Protein AF-A0AAV2NVH4-F1 (afdb_monomer_lite)

Radius of gyration: 25.54 Å; chains: 1; bounding box: 46×57×63 Å

Structure (mmCIF, N/CA/C/O backbone):
data_AF-A0AAV2NVH4-F1
#
_entry.id   AF-A0AAV2NVH4-F1
#
loop_
_atom_site.group_PDB
_atom_site.id
_atom_site.type_symbol
_atom_site.label_atom_id
_atom_site.label_alt_id
_atom_site.label_comp_id
_atom_site.label_asym_id
_atom_site.label_entity_id
_atom_site.label_seq_id
_atom_site.pdbx_PDB_ins_code
_atom_site.Cartn_x
_atom_site.Cartn_y
_atom_site.Cartn_z
_atom_site.occupancy
_atom_site.B_iso_or_equiv
_atom_site.auth_seq_id
_atom_site.auth_comp_id
_atom_site.auth_asym_id
_atom_site.auth_atom_id
_atom_site.pdbx_PDB_model_num
ATOM 1 N N . MET A 1 1 ? -28.926 -6.431 20.829 1.00 64.75 1 MET A N 1
ATOM 2 C CA . MET A 1 1 ? -27.773 -5.824 21.543 1.00 64.75 1 MET A CA 1
ATOM 3 C C . MET A 1 1 ? -27.693 -6.254 23.000 1.00 64.75 1 MET A C 1
ATOM 5 O O . MET A 1 1 ? -26.614 -6.650 23.414 1.00 64.75 1 MET A O 1
ATOM 9 N N . ARG A 1 2 ? -28.792 -6.222 23.772 1.00 64.75 2 ARG A N 1
ATOM 10 C CA . ARG A 1 2 ? -28.794 -6.720 25.160 1.00 64.75 2 ARG A CA 1
ATOM 11 C C . ARG A 1 2 ? -28.580 -8.238 25.244 1.00 64.75 2 ARG A C 1
ATOM 13 O O . ARG A 1 2 ? -27.694 -8.640 25.983 1.00 64.75 2 ARG A O 1
ATOM 20 N N . GLU A 1 3 ? -29.244 -9.039 24.401 1.00 72.12 3 GLU A N 1
ATOM 21 C CA . GLU A 1 3 ? -28.982 -10.491 24.311 1.00 72.12 3 GLU A CA 1
ATOM 22 C C . GLU A 1 3 ? -27.533 -10.820 23.924 1.00 72.12 3 GLU A C 1
ATOM 24 O O . GLU A 1 3 ? -26.913 -11.710 24.505 1.00 72.12 3 GLU A O 1
ATOM 29 N N . PHE A 1 4 ? -26.976 -10.084 22.955 1.00 73.25 4 PHE A N 1
ATOM 30 C CA . PHE A 1 4 ? -25.583 -10.251 22.533 1.00 73.25 4 PHE A CA 1
ATOM 31 C C . PHE A 1 4 ? -24.624 -9.975 23.694 1.00 73.25 4 PHE A C 1
ATOM 33 O O . PHE A 1 4 ? -23.696 -10.748 23.922 1.00 73.25 4 PHE A O 1
ATOM 40 N N . ALA A 1 5 ? -24.890 -8.916 24.468 1.00 69.19 5 ALA A N 1
ATOM 41 C CA . ALA A 1 5 ? -24.084 -8.593 25.629 1.00 69.19 5 ALA A CA 1
ATOM 42 C C . ALA A 1 5 ? -24.082 -9.748 26.634 1.00 69.19 5 ALA A C 1
ATOM 44 O O . ALA A 1 5 ? -23.008 -10.236 26.959 1.00 69.19 5 ALA A O 1
ATOM 45 N N . THR A 1 6 ? -25.249 -10.262 27.029 1.00 72.38 6 THR A N 1
ATOM 46 C CA . THR A 1 6 ? -25.366 -11.372 27.991 1.00 72.38 6 THR A CA 1
ATOM 47 C C . THR A 1 6 ? -24.693 -12.664 27.530 1.00 72.38 6 THR A C 1
ATOM 49 O O . THR A 1 6 ? -23.972 -13.272 28.320 1.00 72.38 6 THR A O 1
ATOM 52 N N . HIS A 1 7 ? -24.859 -13.065 26.266 1.00 76.62 7 HIS A N 1
ATOM 53 C CA . HIS A 1 7 ? -24.216 -14.281 25.751 1.00 76.62 7 HIS A CA 1
ATOM 54 C C . HIS A 1 7 ? -22.701 -14.121 25.594 1.00 76.62 7 HIS A C 1
ATOM 56 O O . HIS A 1 7 ? -21.949 -15.047 25.888 1.00 76.62 7 HIS A O 1
ATOM 62 N N . SER A 1 8 ? -22.222 -12.940 25.196 1.00 73.81 8 SER A N 1
ATOM 63 C CA . SER A 1 8 ? -20.781 -12.702 25.059 1.00 73.81 8 SER A CA 1
ATOM 64 C C . SER A 1 8 ? -20.032 -12.749 26.400 1.00 73.81 8 SER A C 1
ATOM 66 O O . SER A 1 8 ? -18.905 -13.232 26.428 1.00 73.81 8 SER A O 1
ATOM 68 N N . ILE A 1 9 ? -20.666 -12.364 27.521 1.00 76.31 9 ILE A N 1
ATOM 69 C CA . ILE A 1 9 ? -20.086 -12.516 28.875 1.00 76.31 9 ILE A CA 1
ATOM 70 C C . ILE A 1 9 ? -19.838 -13.992 29.203 1.00 76.31 9 ILE A C 1
ATOM 72 O O . ILE A 1 9 ? -18.817 -14.331 29.799 1.00 76.31 9 ILE A O 1
ATOM 76 N N . GLN A 1 10 ? -20.787 -14.860 28.836 1.00 78.19 10 GLN A N 1
ATOM 77 C CA . GLN A 1 10 ? -20.728 -16.289 29.145 1.00 78.19 10 GLN A CA 1
ATOM 78 C C . GLN A 1 10 ? -19.624 -17.006 28.363 1.00 78.19 10 GLN A C 1
ATOM 80 O O . GLN A 1 10 ? -19.030 -17.941 28.887 1.00 78.19 10 GLN A O 1
ATOM 85 N N . ILE A 1 11 ? -19.341 -16.563 27.135 1.00 79.75 11 ILE A N 1
ATOM 86 C CA . ILE A 1 11 ? -18.392 -17.231 26.233 1.00 79.75 11 ILE A CA 1
ATOM 87 C C . ILE A 1 11 ? -16.984 -16.621 26.327 1.00 79.75 11 ILE A C 1
ATOM 89 O O . ILE A 1 11 ? -16.000 -17.350 26.269 1.00 79.75 11 ILE A O 1
ATOM 93 N N . LEU A 1 12 ? -16.870 -15.295 26.469 1.00 78.31 12 LEU A N 1
ATOM 94 C CA . LEU A 1 12 ? -15.602 -14.553 26.350 1.00 78.31 12 LEU A CA 1
ATOM 95 C C . LEU A 1 12 ? -15.085 -13.998 27.689 1.00 78.31 12 LEU A C 1
ATOM 97 O O . LEU A 1 12 ? -14.022 -13.382 27.736 1.00 78.31 12 LEU A O 1
ATOM 101 N N . GLY A 1 13 ? -15.822 -14.224 28.782 1.00 73.50 13 GLY A N 1
ATOM 102 C CA . GLY A 1 13 ? -15.471 -13.762 30.124 1.00 73.50 13 GLY A CA 1
ATOM 103 C C . GLY A 1 13 ? -15.865 -12.307 30.403 1.00 73.50 13 GLY A C 1
ATOM 104 O O . GLY A 1 13 ? -16.143 -11.513 29.504 1.00 73.50 13 GLY A O 1
ATOM 105 N N . ARG A 1 14 ? -15.897 -11.929 31.690 1.00 68.06 14 ARG A N 1
ATOM 106 C CA . ARG A 1 14 ? -16.323 -10.585 32.138 1.00 68.06 14 ARG A CA 1
ATOM 107 C C . ARG A 1 14 ? -15.419 -9.449 31.655 1.00 68.06 14 ARG A C 1
ATOM 109 O O . ARG A 1 14 ? -15.901 -8.329 31.523 1.00 68.06 14 ARG A O 1
ATOM 116 N N . GLU A 1 15 ? -14.146 -9.711 31.377 1.00 69.06 15 GLU A N 1
ATOM 117 C CA . GLU A 1 15 ? -13.198 -8.677 30.935 1.00 69.06 15 GLU A CA 1
ATOM 118 C C . GLU A 1 15 ? -13.499 -8.170 29.517 1.00 69.06 15 GLU A C 1
ATOM 120 O O . GLU A 1 15 ? -13.346 -6.982 29.236 1.00 69.06 15 GLU A O 1
ATOM 125 N N . PHE A 1 16 ? -14.049 -9.029 28.650 1.00 66.56 16 PHE A N 1
ATOM 126 C CA . PHE A 1 16 ? -14.487 -8.667 27.296 1.00 66.56 16 PHE A CA 1
ATOM 127 C C . PHE A 1 16 ? -15.596 -7.594 27.287 1.00 66.56 16 PHE A C 1
ATOM 129 O O . PHE A 1 16 ? -15.759 -6.833 26.330 1.00 66.56 16 PHE A O 1
ATOM 136 N N . VAL A 1 17 ? -16.362 -7.521 28.376 1.00 61.56 17 VAL A N 1
ATOM 137 C CA . VAL A 1 17 ? -17.626 -6.782 28.479 1.00 61.56 17 VAL A CA 1
ATOM 138 C C . VAL A 1 17 ? -17.409 -5.297 28.737 1.00 61.56 17 VAL A C 1
ATOM 140 O O . VAL A 1 17 ? -18.218 -4.472 28.324 1.00 61.56 17 VAL A O 1
ATOM 143 N N . VAL A 1 18 ? -16.323 -4.918 29.403 1.00 65.19 18 VAL A N 1
ATOM 144 C CA . VAL A 1 18 ? -16.239 -3.568 29.976 1.00 65.19 18 VAL A CA 1
ATOM 145 C C . VAL A 1 18 ? -15.935 -2.509 28.916 1.00 65.19 18 VAL A C 1
ATOM 147 O O . VAL A 1 18 ? -16.483 -1.414 28.976 1.00 65.19 18 VAL A O 1
ATOM 150 N N . TYR A 1 19 ? -15.117 -2.821 27.910 1.00 63.69 19 TYR A N 1
ATOM 151 C CA . TYR A 1 19 ? -14.751 -1.832 26.893 1.00 63.69 19 TYR A CA 1
ATOM 152 C C . TYR A 1 19 ? -15.595 -1.966 25.621 1.00 63.69 19 TYR A C 1
ATOM 154 O O . TYR A 1 19 ? -16.341 -1.058 25.250 1.00 63.69 19 TYR A O 1
ATOM 162 N N . ASN A 1 20 ? -15.554 -3.138 24.986 1.00 70.00 20 ASN A N 1
ATOM 163 C CA . ASN A 1 20 ? -16.145 -3.328 23.661 1.00 70.00 20 ASN A CA 1
ATOM 164 C C . ASN A 1 20 ? -17.675 -3.213 23.674 1.00 70.00 20 ASN A C 1
ATOM 166 O O . ASN A 1 20 ? -18.262 -2.613 22.775 1.00 70.00 20 ASN A O 1
ATOM 170 N N . ILE A 1 21 ? -18.340 -3.737 24.707 1.00 73.38 21 ILE A N 1
ATOM 171 C CA . ILE A 1 21 ? -19.808 -3.722 24.777 1.00 73.38 21 ILE A CA 1
ATOM 172 C C . ILE A 1 21 ? -20.333 -2.323 25.103 1.00 73.38 21 ILE A C 1
ATOM 174 O O . ILE A 1 21 ? -21.336 -1.903 24.526 1.00 73.38 21 ILE A O 1
ATOM 178 N N . HIS A 1 22 ? -19.638 -1.565 25.952 1.00 72.75 22 HIS A N 1
ATOM 179 C CA . HIS A 1 22 ? -19.981 -0.167 26.210 1.00 72.75 22 HIS A CA 1
ATOM 180 C C . HIS A 1 22 ? -19.869 0.689 24.941 1.00 72.75 22 HIS A C 1
ATOM 182 O O . HIS A 1 22 ? -20.812 1.417 24.616 1.00 72.75 22 HIS A O 1
ATOM 188 N N . CYS A 1 23 ? -18.781 0.540 24.177 1.00 75.94 23 CYS A N 1
ATOM 189 C CA . CYS A 1 23 ? -18.619 1.208 22.884 1.00 75.94 23 CYS A CA 1
ATOM 190 C C . CYS A 1 23 ? -19.728 0.822 21.896 1.00 75.94 23 CYS A C 1
ATOM 192 O O . CYS A 1 23 ? -20.304 1.695 21.255 1.00 75.94 23 CYS A O 1
ATOM 194 N N . LEU A 1 24 ? -20.083 -0.462 21.810 1.00 80.62 24 LEU A N 1
ATOM 195 C CA . LEU A 1 24 ? -21.141 -0.959 20.927 1.00 80.62 24 LEU A CA 1
ATOM 196 C C . LEU A 1 24 ? -22.536 -0.422 21.294 1.00 80.62 24 LEU A C 1
ATOM 198 O O . LEU A 1 24 ? -23.316 -0.059 20.411 1.00 80.62 24 LEU A O 1
ATOM 202 N N . ILE A 1 25 ? -22.862 -0.345 22.588 1.00 81.62 25 ILE A N 1
ATOM 203 C CA . ILE A 1 25 ? -24.129 0.229 23.067 1.00 81.62 25 ILE A CA 1
ATOM 204 C C . ILE A 1 25 ? -24.211 1.716 22.710 1.00 81.62 25 ILE A C 1
ATOM 206 O O . ILE A 1 25 ? -25.258 2.168 22.234 1.00 81.62 25 ILE A O 1
ATOM 210 N N . TYR A 1 26 ? -23.120 2.459 22.919 1.00 81.25 26 TYR A N 1
ATOM 211 C CA . TYR A 1 26 ? -23.048 3.877 22.579 1.00 81.25 26 TYR A CA 1
ATOM 212 C C . TYR A 1 26 ? -23.156 4.081 21.066 1.00 81.25 26 TYR A C 1
ATOM 214 O O . TYR A 1 26 ? -24.026 4.815 20.614 1.00 81.25 26 TYR A O 1
ATOM 222 N N . LEU A 1 27 ? -22.392 3.326 20.275 1.00 84.38 27 LEU A N 1
ATOM 223 C CA . LEU A 1 27 ? -22.424 3.364 18.813 1.00 84.38 27 LEU A CA 1
ATOM 224 C C . LEU A 1 27 ? -23.835 3.140 18.256 1.00 84.38 27 LEU A C 1
ATOM 226 O O . LEU A 1 27 ? -24.289 3.882 17.393 1.00 84.38 27 LEU A O 1
ATOM 230 N N . ALA A 1 28 ? -24.573 2.160 18.784 1.00 85.31 28 ALA A N 1
ATOM 231 C CA . ALA A 1 28 ? -25.949 1.905 18.362 1.00 85.31 28 ALA A CA 1
ATOM 232 C C . ALA A 1 28 ? -26.908 3.062 18.702 1.00 85.31 28 ALA A C 1
ATOM 234 O O . ALA A 1 28 ? -27.905 3.264 18.007 1.00 85.31 28 ALA A O 1
ATOM 235 N N . LYS A 1 29 ? -26.647 3.803 19.785 1.00 85.75 29 LYS A N 1
ATOM 236 C CA . LYS A 1 29 ? -27.397 5.015 20.136 1.00 85.75 29 LYS A CA 1
ATOM 237 C C . LYS A 1 29 ? -27.028 6.171 19.203 1.00 85.75 29 LYS A C 1
ATOM 239 O O . LYS A 1 29 ? -27.939 6.791 18.665 1.00 85.75 29 LYS A O 1
ATOM 244 N N . GLU A 1 30 ? -25.742 6.391 18.959 1.00 84.38 30 GLU A N 1
ATOM 245 C CA . GLU A 1 30 ? -25.237 7.421 18.045 1.00 84.38 30 GLU A CA 1
ATOM 246 C C . GLU A 1 30 ? -25.758 7.210 16.621 1.00 84.38 30 GLU A C 1
ATOM 248 O O . GLU A 1 30 ? -26.260 8.149 16.017 1.00 84.38 30 GLU A O 1
ATOM 253 N N . CYS A 1 31 ? -25.779 5.971 16.116 1.00 87.44 31 CYS A N 1
ATOM 254 C CA . CYS A 1 31 ? -26.347 5.677 14.797 1.00 87.44 31 CYS A CA 1
ATOM 255 C C . CYS A 1 31 ? -27.850 6.005 14.702 1.00 87.44 31 CYS A C 1
ATOM 257 O O . CYS A 1 31 ? -28.348 6.378 13.643 1.00 87.44 31 CYS A O 1
ATOM 259 N N . ARG A 1 32 ? -28.601 5.892 15.808 1.00 87.94 32 ARG A N 1
ATOM 260 C CA . ARG A 1 32 ? -30.014 6.309 15.843 1.00 87.94 32 ARG A CA 1
ATOM 261 C C . ARG A 1 32 ? -30.180 7.829 15.853 1.00 87.94 32 ARG A C 1
ATOM 263 O O . ARG A 1 32 ? -31.210 8.308 15.397 1.00 87.94 32 ARG A O 1
ATOM 270 N N . GLN A 1 33 ? -29.210 8.568 16.392 1.00 89.00 33 GLN A N 1
ATOM 271 C CA . GLN A 1 33 ? -29.270 10.027 16.537 1.00 89.00 33 GLN A CA 1
ATOM 272 C C . GLN A 1 33 ? -28.665 10.770 15.336 1.00 89.00 33 GLN A C 1
ATOM 274 O O . GLN A 1 33 ? -29.190 11.803 14.933 1.00 89.00 33 GLN A O 1
ATOM 279 N N . HIS A 1 34 ? -27.596 10.234 14.748 1.00 85.69 34 HIS A N 1
ATOM 280 C CA . HIS A 1 34 ? -26.775 10.884 13.720 1.00 85.69 34 HIS A CA 1
ATOM 281 C C . HIS A 1 34 ? -26.827 10.178 12.351 1.00 85.69 34 HIS A C 1
ATOM 283 O O . HIS A 1 34 ? -26.198 10.626 11.389 1.00 85.69 34 HIS A O 1
ATOM 289 N N . GLY A 1 35 ? -27.607 9.099 12.235 1.00 86.62 35 GLY A N 1
ATOM 290 C CA . GLY A 1 35 ? -27.745 8.316 11.008 1.00 86.62 35 GLY A CA 1
ATOM 291 C C . GLY A 1 35 ? -26.646 7.266 10.850 1.00 86.62 35 GLY A C 1
ATOM 292 O O . GLY A 1 35 ? -26.065 6.795 11.823 1.00 86.62 35 GLY A O 1
ATOM 293 N N . VAL A 1 36 ? -26.373 6.845 9.616 1.00 88.12 36 VAL A N 1
ATOM 294 C CA . VAL A 1 36 ? -25.378 5.792 9.355 1.00 88.12 36 VAL A CA 1
ATOM 295 C C . VAL A 1 36 ? -23.975 6.209 9.799 1.00 88.12 36 VAL A C 1
ATOM 297 O O . VAL A 1 36 ? -23.616 7.386 9.757 1.00 88.12 36 VAL A O 1
ATOM 300 N N . LEU A 1 37 ? -23.170 5.221 10.195 1.00 84.62 37 LEU A N 1
ATOM 301 C CA . LEU A 1 37 ? -21.841 5.430 10.768 1.00 84.62 37 LEU A CA 1
ATOM 302 C C . LEU A 1 37 ? -20.930 6.296 9.881 1.00 84.62 37 LEU A C 1
ATOM 304 O O . LEU A 1 37 ? -20.203 7.140 10.394 1.00 84.62 37 LEU A O 1
ATOM 308 N N . ASP A 1 38 ? -21.019 6.162 8.559 1.00 84.75 38 ASP A N 1
ATOM 309 C CA . ASP A 1 38 ? -20.199 6.905 7.588 1.00 84.75 38 ASP A CA 1
ATOM 310 C C . ASP A 1 38 ? -20.359 8.435 7.668 1.00 84.75 38 ASP A C 1
ATOM 312 O O . ASP A 1 38 ? -19.453 9.197 7.290 1.00 84.75 38 ASP A O 1
ATOM 316 N N . ASN A 1 39 ? -21.498 8.900 8.189 1.00 85.38 39 ASN A N 1
ATOM 317 C CA . ASN A 1 39 ? -21.789 10.324 8.313 1.00 85.38 39 ASN A CA 1
ATOM 318 C C . ASN A 1 39 ? -20.931 10.988 9.391 1.00 85.38 39 ASN A C 1
ATOM 320 O O . ASN A 1 39 ? -20.432 12.092 9.174 1.00 85.38 39 ASN A O 1
ATOM 324 N N . PHE A 1 40 ? -20.729 10.313 10.523 1.00 85.06 40 PHE A N 1
ATOM 325 C CA . PHE A 1 40 ? -20.070 10.887 11.702 1.00 85.06 40 PHE A CA 1
ATOM 326 C C . PHE A 1 40 ? -18.760 10.189 12.081 1.00 85.06 40 PHE A C 1
ATOM 328 O O . PHE A 1 40 ? -17.992 10.709 12.888 1.00 85.06 40 PHE A O 1
ATOM 335 N N . SER A 1 41 ? -18.468 9.031 11.494 1.00 86.19 41 SER A N 1
ATOM 336 C CA . SER A 1 41 ? -17.228 8.311 11.744 1.00 86.19 41 SER A CA 1
ATOM 337 C C . SER A 1 41 ? -16.022 9.058 11.185 1.00 86.19 41 SER A C 1
ATOM 339 O O . SER A 1 41 ? -15.994 9.492 10.028 1.00 86.19 41 SER A O 1
ATOM 341 N N . ALA A 1 42 ? -14.974 9.134 12.003 1.00 85.19 42 ALA A N 1
ATOM 342 C CA . ALA A 1 42 ? -13.669 9.626 11.587 1.00 85.19 42 ALA A CA 1
ATOM 343 C C . ALA A 1 42 ? -12.892 8.612 10.722 1.00 85.19 42 ALA A C 1
ATOM 345 O O . ALA A 1 42 ? -11.837 8.959 10.194 1.00 85.19 42 ALA A O 1
ATOM 346 N N . TYR A 1 43 ? -13.414 7.393 10.532 1.00 85.06 43 TYR A N 1
ATOM 347 C CA . TYR A 1 43 ? -12.746 6.297 9.820 1.00 85.06 43 TYR A CA 1
ATOM 348 C C . TYR A 1 43 ? -12.256 6.694 8.421 1.00 85.06 43 TYR A C 1
ATOM 350 O O . TYR A 1 43 ? -11.112 6.431 8.055 1.00 85.06 43 TYR A O 1
ATOM 358 N N . LYS A 1 44 ? -13.069 7.445 7.664 1.00 82.12 44 LYS A N 1
ATOM 359 C CA . LYS A 1 44 ? -12.697 7.954 6.329 1.00 82.12 44 LYS A CA 1
ATOM 360 C C . LYS A 1 44 ? -11.451 8.852 6.327 1.00 82.12 44 LYS A C 1
ATOM 362 O O . LYS A 1 44 ? -10.807 9.006 5.293 1.00 82.12 44 LYS A O 1
ATOM 367 N N . PHE A 1 45 ? -11.093 9.424 7.476 1.00 84.38 45 PHE A N 1
ATOM 368 C CA . PHE A 1 45 ? -9.935 10.298 7.647 1.00 84.38 45 PHE A CA 1
ATOM 369 C C . PHE A 1 45 ? -8.730 9.596 8.286 1.00 84.38 45 PHE A C 1
ATOM 371 O O . PHE A 1 45 ? -7.643 10.174 8.298 1.00 84.38 45 PHE A O 1
ATOM 378 N N . GLU A 1 46 ? -8.865 8.360 8.781 1.00 85.06 46 GLU A N 1
ATOM 379 C CA . GLU A 1 46 ? -7.772 7.651 9.465 1.00 85.06 46 GLU A CA 1
ATOM 380 C C . GLU A 1 46 ? -6.559 7.435 8.562 1.00 85.06 46 GLU A C 1
ATOM 382 O O . GLU A 1 46 ? -5.420 7.639 8.987 1.00 85.06 46 GLU A O 1
ATOM 387 N N . ASN A 1 47 ? -6.797 7.116 7.287 1.00 80.31 47 ASN A N 1
ATOM 388 C CA . ASN A 1 47 ? -5.734 6.977 6.294 1.00 80.31 47 ASN A CA 1
ATOM 389 C C . ASN A 1 47 ? -4.901 8.261 6.172 1.00 80.31 47 ASN A C 1
ATOM 391 O O . ASN A 1 47 ? -3.667 8.215 6.135 1.00 80.31 47 ASN A O 1
ATOM 395 N N . HIS A 1 48 ? -5.569 9.417 6.151 1.00 81.62 48 HIS A N 1
ATOM 396 C CA . HIS A 1 48 ? -4.898 10.709 6.069 1.00 81.62 48 HIS A CA 1
ATOM 397 C C . HIS A 1 48 ? -4.205 11.075 7.387 1.00 81.62 48 HIS A C 1
ATOM 399 O O . HIS A 1 48 ? -3.061 11.527 7.386 1.00 81.62 48 HIS A O 1
ATOM 405 N N . LEU A 1 49 ? -4.827 10.776 8.529 1.00 85.56 49 LEU A N 1
ATOM 406 C CA . LEU A 1 49 ? -4.202 10.941 9.839 1.00 85.56 49 LEU A CA 1
ATOM 407 C C . LEU A 1 49 ? -2.924 10.095 9.978 1.00 85.56 49 LEU A C 1
ATOM 409 O O . LEU A 1 49 ? -1.941 10.551 10.557 1.00 85.56 49 LEU A O 1
ATOM 413 N N . GLY A 1 50 ? -2.892 8.889 9.406 1.00 82.38 50 GLY A N 1
ATOM 414 C CA . GLY A 1 50 ? -1.697 8.045 9.346 1.00 82.38 50 GLY A CA 1
ATOM 415 C C . GLY A 1 50 ? -0.555 8.649 8.516 1.00 82.38 50 GLY A C 1
ATOM 416 O O . GLY A 1 50 ? 0.618 8.448 8.835 1.00 82.38 50 GLY A O 1
ATOM 417 N N . LEU A 1 51 ? -0.860 9.426 7.470 1.00 80.81 51 LEU A N 1
ATOM 418 C CA . LEU A 1 51 ? 0.146 10.216 6.745 1.00 80.81 51 LEU A CA 1
ATOM 419 C C . LEU A 1 51 ? 0.708 11.322 7.636 1.00 80.81 51 LEU A C 1
ATOM 421 O O . LEU A 1 51 ? 1.923 11.407 7.811 1.00 80.81 51 LEU A O 1
ATOM 425 N N . ILE A 1 52 ? -0.176 12.097 8.264 1.00 84.69 52 ILE A N 1
ATOM 426 C CA . ILE A 1 52 ? 0.207 13.183 9.172 1.00 84.69 52 ILE A CA 1
ATOM 427 C C . ILE A 1 52 ? 1.050 12.649 10.335 1.00 84.69 52 ILE A C 1
ATOM 429 O O . ILE A 1 52 ? 2.023 13.282 10.718 1.00 84.69 52 ILE A O 1
ATOM 433 N N . LYS A 1 53 ? 0.747 11.467 10.881 1.00 85.00 53 LYS A N 1
ATOM 434 C CA . LYS A 1 53 ? 1.547 10.868 11.962 1.00 85.00 53 LYS A CA 1
ATOM 435 C C . LYS A 1 53 ? 2.951 10.465 11.511 1.00 85.00 53 LYS A C 1
ATOM 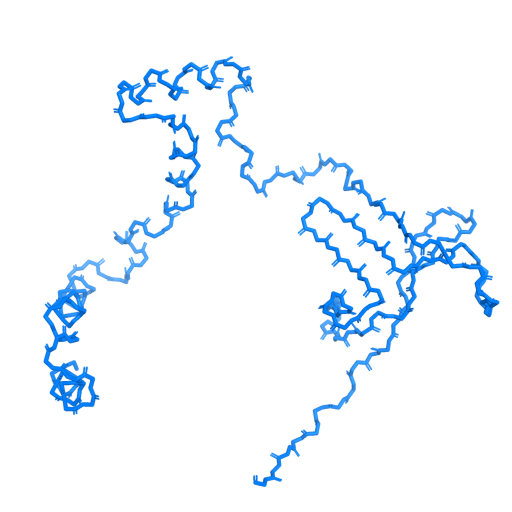437 O O . LYS A 1 53 ? 3.896 10.679 12.259 1.00 85.00 53 LYS A O 1
ATOM 442 N N . ARG A 1 54 ? 3.120 9.953 10.286 1.00 82.06 54 ARG A N 1
ATOM 443 C CA . ARG A 1 54 ? 4.456 9.696 9.702 1.00 82.06 54 ARG A CA 1
ATOM 444 C C . ARG A 1 54 ? 5.256 10.991 9.519 1.00 82.06 54 ARG A C 1
ATOM 446 O O . ARG A 1 54 ? 6.476 10.976 9.665 1.00 82.06 54 ARG A O 1
ATOM 453 N N . CYS A 1 55 ? 4.539 12.096 9.295 1.00 78.56 55 CYS A N 1
ATOM 454 C CA . CYS A 1 55 ? 4.889 13.510 9.514 1.00 78.56 55 CYS A CA 1
ATOM 455 C C . CYS A 1 55 ? 5.788 13.829 10.710 1.00 78.56 55 CYS A C 1
ATOM 457 O O . CYS A 1 55 ? 6.679 14.675 10.656 1.00 78.56 55 CYS A O 1
ATOM 459 N N . LEU A 1 56 ? 5.525 13.157 11.821 1.00 85.44 56 LEU A N 1
ATOM 460 C CA . LEU A 1 56 ? 5.985 13.581 13.129 1.00 85.44 56 LEU A CA 1
ATOM 461 C C . LEU A 1 56 ? 7.122 12.673 13.579 1.00 85.44 56 LEU A C 1
ATOM 463 O O . LEU A 1 56 ? 6.983 11.455 13.613 1.00 85.44 56 LEU A O 1
ATOM 467 N N . ARG A 1 57 ? 8.265 13.270 13.922 1.00 83.81 57 ARG A N 1
ATOM 468 C CA . ARG A 1 57 ? 9.371 12.542 14.566 1.00 83.81 57 ARG A CA 1
ATOM 469 C C . ARG A 1 57 ? 9.147 12.421 16.069 1.00 83.81 57 ARG A C 1
ATOM 471 O O . ARG A 1 57 ? 9.598 11.460 16.679 1.00 83.81 57 ARG A O 1
ATOM 478 N N . CYS A 1 58 ? 8.464 13.397 16.662 1.00 86.00 58 CYS A N 1
ATOM 479 C CA . CYS A 1 58 ? 8.135 13.433 18.082 1.00 86.00 58 CYS A CA 1
ATOM 480 C C . CYS A 1 58 ? 6.909 14.342 18.318 1.00 86.00 58 CYS A C 1
ATOM 482 O O . CYS A 1 58 ? 6.541 15.104 17.420 1.00 86.00 58 CYS A O 1
ATOM 484 N N . PRO A 1 59 ? 6.269 14.301 19.501 1.00 87.69 59 PRO A N 1
ATOM 485 C CA . PRO A 1 59 ? 5.072 15.099 19.782 1.00 87.69 59 PRO A CA 1
ATOM 486 C C . PRO A 1 59 ? 5.360 16.592 20.025 1.00 87.69 59 PRO A C 1
ATOM 488 O O . PRO A 1 59 ? 4.430 17.368 20.225 1.00 87.69 59 PRO A O 1
ATOM 491 N N . TYR A 1 60 ? 6.628 17.008 20.031 1.00 92.88 60 TYR A N 1
ATOM 492 C CA . TYR A 1 60 ? 7.021 18.394 20.268 1.00 92.88 60 TYR A CA 1
ATOM 493 C C . TYR A 1 60 ? 6.879 19.236 18.993 1.00 92.88 60 TYR A C 1
ATOM 495 O O . TYR A 1 60 ? 7.469 18.914 17.969 1.00 92.88 60 TYR A O 1
ATOM 503 N N . GLN A 1 61 ? 6.117 20.331 19.054 1.00 92.00 61 GLN A N 1
ATOM 504 C CA . GLN A 1 61 ? 5.887 21.251 17.925 1.00 92.00 61 GLN A CA 1
ATOM 505 C C . GLN A 1 61 ? 5.424 20.556 16.621 1.00 92.00 61 GLN A C 1
ATOM 507 O O . GLN A 1 61 ? 6.028 20.741 15.561 1.00 92.00 61 GLN A O 1
ATOM 512 N N . PRO A 1 62 ? 4.331 19.772 16.655 1.00 89.00 62 PRO A N 1
ATOM 513 C CA . PRO A 1 62 ? 3.911 18.948 15.523 1.00 89.00 62 PRO A CA 1
ATOM 514 C C . PRO A 1 62 ? 3.568 19.772 14.278 1.00 89.00 62 PRO A C 1
ATOM 516 O O . PRO A 1 62 ? 3.913 19.378 13.168 1.00 89.00 62 PRO A O 1
ATOM 519 N N . LEU A 1 63 ? 2.954 20.945 14.453 1.00 90.06 63 LEU A N 1
ATOM 520 C CA . LEU A 1 63 ? 2.631 21.843 13.345 1.00 90.06 63 LEU A CA 1
ATOM 521 C C . LEU A 1 63 ? 3.892 22.335 12.624 1.00 90.06 63 LEU A C 1
ATOM 523 O O . LEU A 1 63 ? 3.938 22.310 11.400 1.00 90.06 63 LEU A O 1
ATOM 527 N N . GLN A 1 64 ? 4.929 22.718 13.376 1.00 91.50 64 GLN A N 1
ATOM 528 C CA . GLN A 1 64 ? 6.200 23.163 12.806 1.00 91.50 64 GLN A CA 1
ATOM 529 C C . GLN A 1 64 ? 6.902 22.019 12.069 1.00 91.50 64 GLN A C 1
ATOM 531 O O . GLN A 1 64 ? 7.414 22.217 10.974 1.00 91.50 64 GLN A O 1
ATOM 536 N N . GLN A 1 65 ? 6.889 20.809 12.640 1.00 87.75 65 GLN A N 1
ATOM 537 C CA . GLN A 1 65 ? 7.449 19.628 11.979 1.00 87.75 65 GLN A CA 1
ATOM 538 C C . GLN A 1 65 ? 6.741 19.316 10.658 1.00 87.75 65 GLN A C 1
ATOM 540 O O . GLN A 1 65 ? 7.404 18.988 9.676 1.00 87.75 65 GLN A O 1
ATOM 545 N N . ILE A 1 66 ? 5.410 19.423 10.629 1.00 87.38 66 ILE A N 1
ATOM 546 C CA . ILE A 1 66 ? 4.617 19.209 9.415 1.00 87.38 66 ILE A CA 1
ATOM 547 C C . ILE A 1 66 ? 4.910 20.308 8.393 1.00 87.38 66 ILE A C 1
ATOM 549 O O . ILE A 1 66 ? 5.222 19.981 7.254 1.00 87.38 66 ILE A O 1
ATOM 553 N N . ALA A 1 67 ? 4.873 21.580 8.796 1.00 86.50 67 ALA A N 1
ATOM 554 C CA . ALA A 1 67 ? 5.121 22.718 7.911 1.00 86.50 67 ALA A CA 1
ATOM 555 C C . ALA A 1 67 ? 6.530 22.682 7.297 1.00 86.50 67 ALA A C 1
ATOM 557 O O . ALA A 1 67 ? 6.684 22.888 6.097 1.00 86.50 67 ALA A O 1
ATOM 558 N N . ASN A 1 68 ? 7.548 22.356 8.099 1.00 84.81 68 ASN A N 1
ATOM 559 C CA . ASN A 1 68 ? 8.922 22.215 7.621 1.00 84.81 68 ASN A CA 1
ATOM 560 C C . ASN A 1 68 ? 9.070 21.017 6.674 1.00 84.81 68 ASN A C 1
ATOM 562 O O . ASN A 1 68 ? 9.753 21.111 5.662 1.00 84.81 68 ASN A O 1
ATOM 566 N N . ARG A 1 69 ? 8.414 19.884 6.956 1.00 80.12 69 ARG A N 1
ATOM 567 C CA . ARG A 1 69 ? 8.477 18.734 6.043 1.00 80.12 69 ARG A CA 1
ATOM 568 C C . ARG A 1 69 ? 7.742 18.991 4.730 1.00 80.12 69 ARG A C 1
ATOM 570 O O . ARG A 1 69 ? 8.165 18.501 3.687 1.00 80.12 69 ARG A O 1
ATOM 577 N N . ASP A 1 70 ? 6.644 19.732 4.782 1.00 80.38 70 ASP A N 1
ATOM 578 C CA . ASP A 1 70 ? 5.899 20.132 3.592 1.00 80.38 70 ASP A CA 1
ATOM 5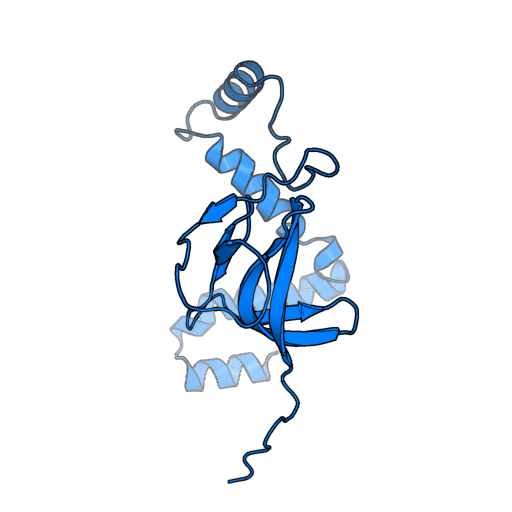79 C C . ASP A 1 70 ? 6.732 21.086 2.714 1.00 80.38 70 ASP A C 1
ATOM 581 O O . ASP A 1 70 ? 6.765 20.932 1.490 1.00 80.38 70 ASP A O 1
ATOM 585 N N . SER A 1 71 ? 7.496 21.997 3.333 1.00 80.94 71 SER A N 1
ATOM 586 C CA . SER A 1 71 ? 8.401 22.911 2.625 1.00 80.94 71 SER A CA 1
ATOM 587 C C . SER A 1 71 ? 9.666 22.237 2.076 1.00 80.94 71 SER A C 1
ATOM 589 O O . SER A 1 71 ? 10.123 22.611 0.997 1.00 80.94 71 SER A O 1
ATOM 591 N N . GLU A 1 72 ? 10.197 21.208 2.745 1.00 75.88 72 GLU A N 1
ATOM 592 C CA . GLU A 1 72 ? 11.322 20.387 2.258 1.00 75.88 72 GLU A CA 1
ATOM 593 C C . GLU A 1 72 ? 10.984 19.600 0.972 1.00 75.88 72 GLU A C 1
ATOM 595 O O . GLU A 1 72 ? 11.884 19.230 0.217 1.00 75.88 72 GLU A O 1
ATOM 600 N N . GLY A 1 73 ? 9.701 19.317 0.716 1.00 61.06 73 GLY A N 1
ATOM 601 C CA . GLY A 1 73 ? 9.261 18.318 -0.264 1.00 61.06 73 GLY A CA 1
ATOM 602 C C . GLY A 1 73 ? 8.453 18.812 -1.469 1.00 61.06 73 GLY A C 1
ATOM 603 O O . GLY A 1 73 ? 7.773 17.985 -2.070 1.00 61.06 73 GLY A O 1
ATOM 604 N N . TYR A 1 74 ? 8.473 20.102 -1.833 1.00 53.62 74 TYR A N 1
ATOM 605 C CA . TYR A 1 74 ? 7.554 20.667 -2.846 1.00 53.62 74 TYR A CA 1
ATOM 606 C C . TYR A 1 74 ? 6.055 20.400 -2.524 1.00 53.62 74 TYR A C 1
ATOM 608 O O . TYR A 1 74 ? 5.273 20.068 -3.414 1.00 53.62 74 TYR A O 1
ATOM 616 N N . GLY A 1 75 ? 5.625 20.544 -1.259 1.00 54.19 75 GLY A N 1
ATOM 617 C CA . GLY A 1 75 ? 4.196 20.580 -0.887 1.00 54.19 75 GLY A CA 1
ATOM 618 C C . GLY A 1 75 ? 3.440 19.246 -1.000 1.00 54.19 75 GLY A C 1
ATOM 619 O O . GLY A 1 75 ? 2.286 19.205 -1.443 1.00 54.19 75 GLY A O 1
ATOM 620 N N . GLU A 1 76 ? 4.088 18.126 -0.665 1.00 55.62 76 GLU A N 1
ATOM 621 C CA . GLU A 1 76 ? 3.555 16.776 -0.874 1.00 55.62 76 GLU A CA 1
ATOM 622 C C . GLU A 1 76 ? 3.194 16.001 0.412 1.00 55.62 76 GLU A C 1
ATOM 624 O O . GLU A 1 76 ? 3.540 14.829 0.581 1.00 55.62 76 GLU A O 1
ATOM 629 N N . LEU A 1 77 ? 2.259 16.527 1.205 1.00 57.41 77 LEU A N 1
ATOM 630 C CA . LEU A 1 77 ? 1.256 15.655 1.853 1.00 57.41 77 LEU A CA 1
ATOM 631 C C . LEU A 1 77 ? 0.371 14.894 0.814 1.00 57.41 77 LEU A C 1
ATOM 633 O O . LEU A 1 77 ? -0.525 14.136 1.188 1.00 57.41 77 LEU A O 1
ATOM 637 N N . ARG A 1 78 ? 0.634 15.061 -0.500 1.00 51.66 78 ARG A N 1
ATOM 638 C CA . ARG A 1 78 ? -0.127 14.570 -1.667 1.00 51.66 78 ARG A CA 1
ATOM 639 C C . ARG A 1 78 ? 0.275 13.221 -2.270 1.00 51.66 78 ARG A C 1
ATOM 641 O O . ARG A 1 78 ? -0.414 12.786 -3.187 1.00 51.66 78 ARG A O 1
ATOM 648 N N . LYS A 1 79 ? 1.288 12.480 -1.813 1.00 46.78 79 LYS A N 1
ATOM 649 C CA . LYS A 1 79 ? 1.546 11.140 -2.403 1.00 46.78 79 LYS A CA 1
ATOM 650 C C . LYS A 1 79 ? 0.634 10.029 -1.864 1.00 46.78 79 LYS A C 1
ATOM 652 O O . LYS A 1 79 ? 1.052 8.882 -1.726 1.00 46.78 79 LYS A O 1
ATOM 657 N N . THR A 1 80 ? -0.634 10.338 -1.596 1.00 40.84 80 THR A N 1
ATOM 658 C CA . THR A 1 80 ? -1.677 9.310 -1.567 1.00 40.84 80 THR A CA 1
ATOM 659 C C . THR A 1 80 ? -2.187 9.092 -2.993 1.00 40.84 80 THR A C 1
ATOM 661 O O . THR A 1 80 ? -2.706 9.995 -3.642 1.00 40.84 80 THR A O 1
ATOM 664 N N . THR A 1 81 ? -2.055 7.853 -3.463 1.00 43.44 81 THR A N 1
ATOM 665 C CA . THR A 1 81 ? -3.050 7.154 -4.300 1.00 43.44 81 THR A CA 1
ATOM 666 C C . THR A 1 81 ? -3.407 7.639 -5.710 1.00 43.44 81 THR A C 1
ATOM 668 O O . THR A 1 81 ? -4.068 6.873 -6.392 1.00 43.44 81 THR A O 1
ATOM 671 N N . ASN A 1 82 ? -2.909 8.762 -6.236 1.00 40.78 82 ASN A N 1
ATOM 672 C CA . ASN A 1 82 ? -3.155 9.146 -7.638 1.00 40.78 82 ASN A CA 1
ATOM 673 C C . ASN A 1 82 ? -1.864 9.517 -8.388 1.00 40.78 82 ASN A C 1
ATOM 675 O O . ASN A 1 82 ? -1.620 10.678 -8.695 1.00 40.78 82 ASN A O 1
ATOM 679 N N . LYS A 1 83 ? -1.057 8.512 -8.756 1.00 42.25 83 LYS A N 1
ATOM 680 C CA . LYS A 1 83 ? -0.316 8.564 -10.029 1.00 42.25 83 LYS A CA 1
ATOM 681 C C . LYS A 1 83 ? -1.203 7.933 -11.103 1.00 42.25 83 LYS A C 1
ATOM 683 O O . LYS A 1 83 ? -0.978 6.805 -11.527 1.00 42.25 83 LYS A O 1
ATOM 688 N N . ILE A 1 84 ? -2.259 8.643 -11.483 1.00 48.69 84 ILE A N 1
ATOM 689 C CA . ILE A 1 84 ? -2.878 8.455 -12.793 1.00 48.69 84 ILE A CA 1
ATOM 690 C C . ILE A 1 84 ? -2.037 9.338 -13.716 1.00 48.69 84 ILE A C 1
ATOM 692 O O . ILE A 1 84 ? -1.934 10.534 -13.467 1.00 48.69 84 ILE A O 1
ATOM 696 N N . LEU A 1 85 ? -1.397 8.717 -14.711 1.00 49.75 85 LEU A N 1
ATOM 697 C CA . LEU A 1 85 ? -0.428 9.295 -15.659 1.00 49.75 85 LEU A CA 1
ATOM 698 C C . LEU A 1 85 ? 0.990 9.502 -15.112 1.00 49.75 85 LEU A C 1
ATOM 700 O O . LEU A 1 85 ? 1.470 10.617 -14.970 1.00 49.75 85 LEU A O 1
ATOM 704 N N . ASP A 1 86 ? 1.700 8.407 -14.872 1.00 39.47 86 ASP A N 1
ATOM 705 C CA . ASP A 1 86 ? 3.149 8.396 -15.076 1.00 39.47 86 ASP A CA 1
ATOM 706 C C . ASP A 1 86 ? 3.535 6.939 -15.291 1.00 39.47 86 ASP A C 1
ATOM 708 O O . ASP A 1 86 ? 3.179 6.118 -14.442 1.00 39.47 86 ASP A O 1
ATOM 712 N N . HIS A 1 87 ? 4.126 6.606 -16.443 1.00 49.31 87 HIS A N 1
ATOM 713 C CA . HIS A 1 87 ? 4.419 5.239 -16.883 1.00 49.31 87 HIS A CA 1
ATOM 714 C C . HIS A 1 87 ? 4.653 4.299 -15.696 1.00 49.31 87 HIS A C 1
ATOM 716 O O . HIS A 1 87 ? 5.644 4.436 -14.973 1.00 49.31 87 HIS A O 1
ATOM 722 N N . GLN A 1 88 ? 3.717 3.368 -15.455 1.00 57.00 88 GLN A N 1
ATOM 723 C CA . GLN A 1 88 ? 3.971 2.278 -14.522 1.00 57.00 88 GLN A CA 1
ATOM 724 C C . GLN A 1 88 ? 5.226 1.584 -15.036 1.00 57.00 88 GLN A C 1
ATOM 726 O O . GLN A 1 88 ? 5.193 0.931 -16.074 1.00 57.00 88 GLN A O 1
ATOM 731 N N . GLU A 1 89 ? 6.350 1.802 -14.361 1.00 70.75 89 GLU A N 1
ATOM 732 C CA . GLU A 1 89 ? 7.602 1.167 -14.731 1.00 70.75 89 GLU A CA 1
ATOM 733 C C . GLU A 1 89 ? 7.438 -0.324 -14.423 1.00 70.75 89 GLU A C 1
ATOM 735 O O . GLU A 1 89 ? 7.546 -0.766 -13.276 1.00 70.75 89 GLU A O 1
ATOM 740 N N . ILE A 1 90 ? 7.050 -1.081 -15.446 1.00 81.56 90 ILE A N 1
ATOM 741 C CA . ILE A 1 90 ? 6.903 -2.525 -15.373 1.00 81.56 90 ILE A CA 1
ATOM 742 C C . ILE A 1 90 ? 8.310 -3.107 -15.423 1.00 81.56 90 ILE A C 1
ATOM 744 O O . ILE A 1 90 ? 9.018 -2.970 -16.420 1.00 81.56 90 ILE A O 1
ATOM 748 N N . ARG A 1 91 ? 8.719 -3.773 -14.342 1.00 87.19 91 ARG A N 1
ATOM 749 C CA . ARG A 1 91 ? 10.007 -4.464 -14.271 1.00 87.19 91 ARG A CA 1
ATOM 750 C C . ARG A 1 91 ? 9.796 -5.963 -14.376 1.00 87.19 91 ARG A C 1
ATOM 752 O O . ARG A 1 91 ? 9.108 -6.563 -13.550 1.00 87.19 91 ARG A O 1
ATOM 759 N N . LEU A 1 92 ? 10.426 -6.559 -15.382 1.00 86.56 92 LEU A N 1
ATOM 760 C CA . LEU A 1 92 ? 10.523 -8.004 -15.542 1.00 86.56 92 LEU A CA 1
ATOM 761 C C . LEU A 1 92 ? 11.811 -8.489 -14.882 1.00 86.56 92 LEU A C 1
ATOM 763 O O . LEU A 1 92 ? 12.865 -7.872 -15.025 1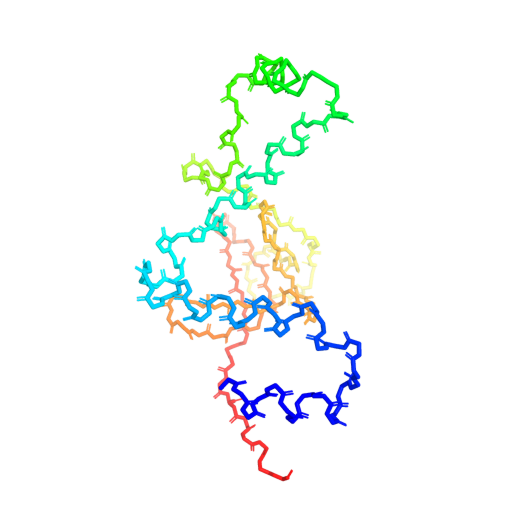.00 86.56 92 LEU A O 1
ATOM 767 N N . SER A 1 93 ? 11.732 -9.581 -14.130 1.00 86.75 93 SER A N 1
ATOM 768 C CA . SER A 1 93 ? 12.891 -10.169 -13.455 1.00 86.75 93 SER A CA 1
ATOM 769 C C . SER A 1 93 ? 12.808 -11.691 -13.460 1.00 86.75 93 SER A C 1
ATOM 771 O O . SER A 1 93 ? 11.775 -12.264 -13.815 1.00 86.75 93 SER A O 1
ATOM 773 N N . LYS A 1 94 ? 13.917 -12.345 -13.089 1.00 87.12 94 LYS A N 1
ATOM 774 C CA . LYS A 1 94 ? 14.070 -13.807 -13.121 1.00 87.12 94 LYS A CA 1
ATOM 775 C C . LYS A 1 94 ? 13.810 -14.378 -14.524 1.00 87.12 94 LYS A C 1
ATOM 777 O O . LYS A 1 94 ? 12.824 -15.094 -14.737 1.00 87.12 94 LYS A O 1
ATOM 782 N N . ARG A 1 95 ? 14.674 -13.991 -15.473 1.00 85.38 95 ARG A N 1
ATOM 783 C CA . ARG A 1 95 ? 14.667 -14.501 -16.853 1.00 85.38 95 ARG A CA 1
ATOM 784 C C . ARG A 1 95 ? 14.813 -16.025 -16.833 1.00 85.38 95 ARG A C 1
ATOM 786 O O . ARG A 1 95 ? 15.562 -16.553 -16.015 1.00 85.38 95 ARG A O 1
ATOM 793 N N . ARG A 1 96 ? 14.080 -16.711 -17.705 1.00 81.25 96 ARG A N 1
ATOM 794 C CA . ARG A 1 96 ? 14.117 -18.163 -17.884 1.00 81.25 96 ARG A CA 1
ATOM 795 C C . ARG A 1 96 ? 14.658 -18.462 -19.277 1.00 81.25 96 ARG A C 1
ATOM 797 O O . ARG A 1 96 ? 14.177 -17.882 -20.243 1.00 81.25 96 ARG A O 1
ATOM 804 N N . GLU A 1 97 ? 15.652 -19.339 -19.352 1.00 70.69 97 GLU A N 1
ATOM 805 C CA . GLU A 1 97 ? 16.240 -19.826 -20.614 1.00 70.69 97 GLU A CA 1
ATOM 806 C C . GLU A 1 97 ? 15.498 -21.048 -21.172 1.00 70.69 97 GLU A C 1
ATOM 808 O O . GLU A 1 97 ? 15.886 -21.601 -22.196 1.00 70.69 97 GLU A O 1
ATOM 813 N N . ASP A 1 98 ? 14.441 -21.479 -20.478 1.00 64.56 98 ASP A N 1
ATOM 814 C CA . ASP A 1 98 ? 13.743 -22.722 -20.770 1.00 64.56 98 ASP A CA 1
ATOM 815 C C . ASP A 1 98 ? 13.131 -22.708 -22.176 1.00 64.56 98 ASP A C 1
ATOM 817 O O . ASP A 1 98 ? 12.600 -21.684 -22.619 1.00 64.56 98 ASP A O 1
ATOM 821 N N . GLN A 1 99 ? 13.224 -23.849 -22.864 1.00 58.25 99 GLN A N 1
ATOM 822 C CA . GLN A 1 99 ? 12.825 -24.034 -24.262 1.00 58.25 99 GLN A CA 1
ATOM 823 C C . GLN A 1 99 ? 11.323 -23.786 -24.426 1.00 58.25 99 GLN A C 1
ATOM 825 O O . GLN A 1 99 ? 10.498 -24.682 -24.266 1.00 58.25 99 GLN A O 1
ATOM 830 N N . ALA A 1 100 ? 10.949 -22.544 -24.704 1.00 60.16 100 ALA A N 1
ATOM 831 C CA . ALA A 1 100 ? 9.556 -22.177 -24.835 1.00 60.16 100 ALA A CA 1
ATOM 832 C C . ALA A 1 100 ? 9.048 -22.429 -26.258 1.00 60.16 100 ALA A C 1
ATOM 834 O O . ALA A 1 100 ? 9.640 -21.989 -27.239 1.00 60.16 100 ALA A O 1
ATOM 835 N N . GLU A 1 101 ? 7.872 -23.048 -26.352 1.00 68.00 101 GLU A N 1
ATOM 836 C CA . GLU A 1 101 ? 7.075 -23.174 -27.582 1.00 68.00 101 GLU A CA 1
ATOM 837 C C . GLU A 1 101 ? 6.644 -21.807 -28.159 1.00 68.00 101 GLU A C 1
ATOM 839 O O . GLU A 1 101 ? 6.153 -21.722 -29.284 1.00 68.00 101 GLU A O 1
ATOM 844 N N . ILE A 1 102 ? 6.808 -20.724 -27.388 1.00 75.19 102 ILE A N 1
ATOM 845 C CA . ILE A 1 102 ? 6.361 -19.370 -27.721 1.00 75.19 102 ILE A CA 1
ATOM 846 C C . ILE A 1 102 ? 7.591 -18.469 -27.909 1.00 75.19 102 ILE A C 1
ATOM 848 O O . ILE A 1 102 ? 8.384 -18.352 -26.980 1.00 75.19 102 ILE A O 1
ATOM 852 N N . PRO A 1 103 ? 7.744 -17.776 -29.052 1.00 81.00 103 PRO A N 1
ATOM 853 C CA . PRO A 1 103 ? 8.854 -16.849 -29.266 1.00 81.00 103 PRO A CA 1
ATOM 854 C C . PRO A 1 103 ? 8.837 -15.658 -28.293 1.00 81.00 103 PRO A C 1
ATOM 856 O O . PRO A 1 103 ? 7.842 -14.932 -28.208 1.00 81.00 103 PRO A O 1
ATOM 859 N N . GLY A 1 104 ? 9.959 -15.403 -27.616 1.00 84.44 104 GLY A N 1
ATOM 860 C CA . GLY A 1 104 ? 10.156 -14.225 -26.768 1.00 84.44 104 GLY A CA 1
ATOM 861 C C . GLY A 1 104 ? 11.117 -14.462 -25.604 1.00 84.44 104 GLY A C 1
ATOM 862 O O . GLY A 1 104 ? 11.627 -15.561 -25.411 1.00 84.44 104 GLY A O 1
ATOM 863 N N . ASP A 1 105 ? 11.357 -13.416 -24.811 1.00 88.19 105 ASP A N 1
ATOM 864 C CA . ASP A 1 105 ? 12.086 -13.530 -23.548 1.00 88.19 105 ASP A CA 1
ATOM 865 C C . ASP A 1 105 ? 11.132 -13.928 -22.423 1.00 88.19 105 ASP A C 1
ATOM 867 O O . ASP A 1 105 ? 10.139 -13.243 -22.159 1.00 88.19 105 ASP A O 1
ATOM 871 N N . HIS A 1 106 ? 11.454 -15.011 -21.722 1.00 90.50 106 HIS A N 1
ATOM 872 C CA . HIS A 1 106 ? 10.616 -15.547 -20.658 1.00 90.50 106 HIS A CA 1
ATOM 873 C C . HIS A 1 106 ? 11.072 -15.077 -19.282 1.00 90.50 106 HIS A C 1
ATOM 875 O O . HIS A 1 106 ? 12.262 -15.027 -18.983 1.00 90.50 106 HIS A O 1
ATOM 881 N N . TYR A 1 107 ? 10.111 -14.785 -18.412 1.00 91.00 107 TYR A N 1
ATOM 882 C CA . TYR A 1 107 ? 10.320 -14.307 -17.050 1.00 91.00 107 TYR A CA 1
ATOM 883 C C . TYR A 1 107 ? 9.366 -15.012 -16.086 1.00 91.00 107 TYR A C 1
ATOM 885 O O . TYR A 1 107 ? 8.316 -15.528 -16.474 1.00 91.00 107 TYR A O 1
ATOM 893 N N . SER A 1 108 ? 9.730 -15.019 -14.806 1.00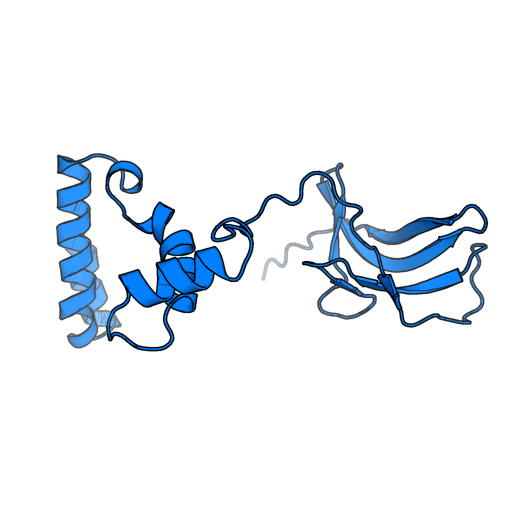 90.38 108 SER A N 1
ATOM 894 C CA . SER A 1 108 ? 8.892 -15.574 -13.733 1.00 90.38 108 SER A CA 1
ATOM 895 C C . SER A 1 108 ? 8.394 -14.526 -12.739 1.00 90.38 108 SER A C 1
ATOM 897 O O . SER A 1 108 ? 7.711 -14.881 -11.784 1.00 90.38 108 SER A O 1
ATOM 899 N N . MET A 1 109 ? 8.718 -13.246 -12.937 1.00 89.69 109 MET A N 1
ATOM 900 C CA . MET A 1 109 ? 8.285 -12.163 -12.057 1.00 89.69 109 MET A CA 1
ATOM 901 C C . MET A 1 109 ? 8.068 -10.867 -12.839 1.00 89.69 109 MET A C 1
ATOM 903 O O . MET A 1 109 ? 8.979 -10.387 -13.518 1.00 89.69 109 MET A O 1
ATOM 907 N N . ILE A 1 110 ? 6.887 -10.276 -12.678 1.00 91.06 110 ILE A N 1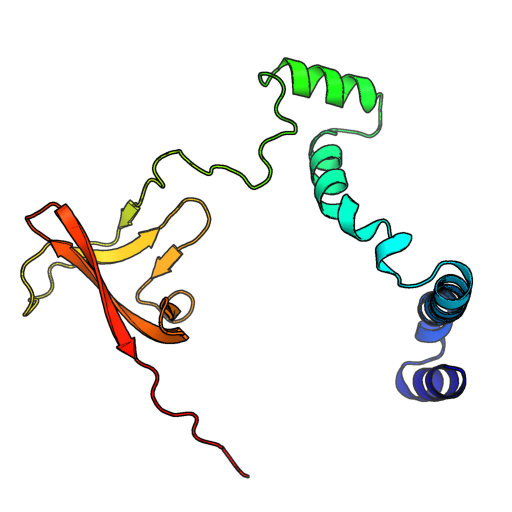
ATOM 908 C CA . ILE A 1 110 ? 6.532 -8.938 -13.147 1.00 91.06 110 ILE A CA 1
ATOM 909 C C . ILE A 1 110 ? 6.180 -8.088 -11.934 1.00 91.06 110 ILE A C 1
ATOM 911 O O . ILE A 1 110 ? 5.324 -8.442 -11.128 1.00 91.06 110 ILE A O 1
ATOM 915 N N . LYS A 1 111 ? 6.867 -6.960 -11.781 1.00 88.62 111 LYS A N 1
ATOM 916 C CA . LYS A 1 111 ? 6.679 -6.058 -10.650 1.00 88.62 111 LYS A CA 1
ATOM 917 C C . LYS A 1 111 ? 6.322 -4.670 -11.148 1.00 88.62 111 LYS A C 1
ATOM 919 O O . LYS A 1 111 ? 6.985 -4.127 -12.030 1.00 88.62 111 LYS A O 1
ATOM 924 N N . THR A 1 112 ? 5.299 -4.093 -10.540 1.00 82.25 112 THR A N 1
ATOM 925 C CA . THR A 1 112 ? 5.001 -2.663 -10.618 1.00 82.25 112 THR A CA 1
ATOM 926 C C . THR A 1 112 ? 5.313 -2.024 -9.259 1.00 82.25 112 THR A C 1
ATOM 928 O O . THR A 1 112 ? 5.776 -2.694 -8.333 1.00 82.25 112 THR A O 1
ATOM 931 N N . ARG A 1 113 ? 5.082 -0.714 -9.097 1.00 74.19 113 ARG A N 1
ATOM 932 C CA . ARG A 1 113 ? 5.352 -0.034 -7.814 1.00 74.19 113 ARG A CA 1
ATOM 933 C C . ARG A 1 113 ? 4.609 -0.650 -6.624 1.00 74.19 113 ARG A C 1
ATOM 935 O O . ARG A 1 113 ? 5.173 -0.681 -5.536 1.00 74.19 113 ARG A O 1
ATOM 942 N N . ASN A 1 114 ? 3.384 -1.134 -6.837 1.00 76.69 114 ASN A N 1
ATOM 943 C CA . ASN A 1 114 ? 2.479 -1.516 -5.747 1.00 76.69 114 ASN A CA 1
ATOM 944 C C . ASN A 1 114 ? 2.052 -2.988 -5.785 1.00 76.69 114 ASN A C 1
ATOM 946 O O . ASN A 1 114 ? 1.389 -3.443 -4.861 1.00 76.69 114 ASN A O 1
ATOM 950 N N . MET A 1 115 ? 2.396 -3.724 -6.839 1.00 81.75 115 MET A N 1
ATOM 951 C CA . MET A 1 115 ? 2.034 -5.133 -6.990 1.00 81.75 115 MET A CA 1
ATOM 952 C C . MET A 1 115 ? 3.183 -5.910 -7.616 1.00 81.75 115 MET A C 1
ATOM 954 O O . MET A 1 115 ? 3.984 -5.367 -8.381 1.00 81.75 115 MET A O 1
ATOM 958 N N . ALA A 1 116 ? 3.238 -7.193 -7.303 1.00 86.75 116 ALA A N 1
ATOM 959 C CA . ALA A 1 116 ? 4.076 -8.156 -7.984 1.00 86.75 116 ALA A CA 1
ATOM 960 C C . ALA A 1 116 ? 3.194 -9.333 -8.386 1.00 86.75 116 ALA A C 1
ATOM 962 O O . ALA A 1 116 ? 2.322 -9.731 -7.621 1.00 86.75 116 ALA A O 1
ATOM 963 N N . LEU A 1 117 ? 3.418 -9.857 -9.584 1.00 90.25 117 LEU A N 1
ATOM 964 C CA . LEU A 1 117 ? 2.927 -11.166 -9.973 1.00 90.25 117 LEU A CA 1
ATOM 965 C C . LEU A 1 117 ? 4.131 -12.048 -10.256 1.00 90.25 117 LEU A C 1
ATOM 967 O O . LEU A 1 117 ? 5.072 -11.648 -10.951 1.00 90.25 117 LEU A O 1
ATOM 971 N N . ALA A 1 118 ? 4.097 -13.249 -9.709 1.00 90.44 118 ALA A N 1
ATOM 972 C CA . ALA A 1 118 ? 5.189 -14.191 -9.783 1.00 90.44 118 ALA A CA 1
ATOM 973 C C . ALA A 1 118 ? 4.670 -15.578 -10.117 1.00 90.44 118 ALA A C 1
ATOM 975 O O . ALA A 1 118 ? 3.587 -15.978 -9.705 1.00 90.44 118 ALA A O 1
ATOM 976 N N . VAL A 1 119 ? 5.484 -16.353 -10.818 1.00 88.69 119 VAL A N 1
ATOM 977 C CA . VAL A 1 119 ? 5.256 -17.789 -10.967 1.00 88.69 119 VAL A CA 1
ATOM 978 C C . VAL A 1 119 ? 5.746 -18.463 -9.679 1.00 88.69 119 VAL A C 1
ATOM 980 O O . VAL A 1 119 ? 6.866 -18.967 -9.619 1.00 88.69 119 VAL A O 1
ATOM 983 N N . ASN A 1 120 ? 4.946 -18.353 -8.616 1.00 87.00 120 ASN A N 1
ATOM 984 C CA . ASN A 1 120 ? 5.148 -18.941 -7.286 1.00 87.00 120 ASN A CA 1
ATOM 985 C C . ASN A 1 120 ? 3.796 -19.424 -6.706 1.00 87.00 120 ASN A C 1
ATOM 987 O O . ASN A 1 120 ? 2.820 -19.555 -7.439 1.00 87.00 120 ASN A O 1
ATOM 991 N N . GLU A 1 121 ? 3.729 -19.706 -5.402 1.00 84.44 121 GLU A N 1
ATOM 992 C CA . GLU A 1 121 ? 2.483 -20.134 -4.743 1.00 84.44 121 GLU A CA 1
ATOM 993 C C . GLU A 1 121 ? 1.600 -18.972 -4.251 1.00 84.44 121 GLU A C 1
ATOM 995 O O . GLU A 1 121 ? 0.396 -19.152 -4.108 1.00 84.44 121 GLU A O 1
ATOM 1000 N N . ALA A 1 122 ? 2.168 -17.787 -3.998 1.00 82.00 122 ALA A N 1
ATOM 1001 C CA . ALA A 1 122 ? 1.470 -16.686 -3.321 1.00 82.00 122 ALA A CA 1
ATOM 1002 C C . ALA A 1 122 ? 0.988 -15.571 -4.268 1.00 82.00 122 ALA A C 1
ATOM 1004 O O . ALA A 1 122 ? -0.141 -15.102 -4.157 1.00 82.00 122 ALA A O 1
ATOM 1005 N N . ASP A 1 123 ? 1.826 -15.164 -5.221 1.00 87.00 123 ASP A N 1
ATOM 1006 C CA . ASP A 1 123 ? 1.627 -14.005 -6.102 1.00 87.00 123 ASP A CA 1
ATOM 1007 C C . ASP A 1 123 ? 1.273 -14.428 -7.538 1.00 87.00 123 ASP A C 1
ATOM 1009 O O . ASP A 1 123 ? 1.532 -13.705 -8.502 1.00 87.00 123 ASP A O 1
ATOM 1013 N N . CYS A 1 124 ? 0.729 -15.632 -7.715 1.00 88.94 124 CYS A N 1
ATOM 1014 C CA . CYS A 1 124 ? 0.489 -16.210 -9.035 1.00 88.94 124 CYS A CA 1
ATOM 1015 C C . CYS A 1 124 ? -0.921 -15.988 -9.571 1.00 88.94 124 CYS A C 1
ATOM 1017 O O . CYS A 1 124 ? -1.177 -16.334 -10.715 1.00 88.94 124 CYS A O 1
ATOM 1019 N N . CYS A 1 125 ? -1.848 -15.420 -8.805 1.00 89.44 125 CYS A N 1
ATOM 1020 C CA . CYS A 1 125 ? -3.237 -15.278 -9.242 1.00 89.44 125 CYS A CA 1
ATOM 1021 C C . CYS A 1 125 ? -3.568 -13.838 -9.648 1.00 89.44 125 CYS A C 1
ATOM 1023 O O . CYS A 1 125 ? -3.209 -12.891 -8.953 1.00 89.44 125 CYS A O 1
ATOM 1025 N N . PHE A 1 126 ? -4.305 -13.670 -10.746 1.00 87.06 126 PHE A N 1
ATOM 1026 C CA . PHE A 1 126 ? -4.864 -12.380 -11.155 1.00 87.06 126 PHE A CA 1
ATOM 1027 C C . PHE A 1 126 ? -6.253 -12.549 -11.780 1.00 87.06 126 PHE A C 1
ATOM 1029 O O . PHE A 1 126 ? -6.617 -13.637 -12.227 1.00 87.06 126 PHE A O 1
ATOM 1036 N N . VAL A 1 127 ? -7.030 -11.464 -11.797 1.00 87.56 127 VAL A N 1
ATOM 1037 C CA . VAL A 1 127 ? -8.373 -11.418 -12.391 1.00 87.56 127 VAL A CA 1
ATOM 1038 C C . VAL A 1 127 ? -8.321 -10.603 -13.677 1.00 87.56 127 VAL A C 1
ATOM 1040 O O . VAL A 1 127 ? -7.724 -9.527 -13.709 1.00 87.56 127 VAL A O 1
ATOM 1043 N N . THR A 1 128 ? -8.919 -11.119 -14.748 1.00 85.25 128 THR A N 1
ATOM 1044 C CA . THR A 1 128 ? -9.006 -10.418 -16.038 1.00 85.25 128 THR A CA 1
ATOM 1045 C C . THR A 1 128 ? -10.197 -9.454 -16.081 1.00 85.25 128 THR A C 1
ATOM 1047 O O . THR A 1 128 ? -11.131 -9.558 -15.289 1.00 85.25 128 THR A O 1
ATOM 1050 N N . ASN A 1 129 ? -10.240 -8.562 -17.078 1.00 83.06 129 ASN A N 1
ATOM 1051 C CA . ASN A 1 129 ? -11.411 -7.704 -17.333 1.00 83.06 129 ASN A CA 1
ATOM 1052 C C . ASN A 1 129 ? -12.692 -8.500 -17.662 1.00 83.06 129 ASN A C 1
ATOM 1054 O O . ASN A 1 129 ? -13.783 -7.941 -17.638 1.00 83.06 129 ASN A O 1
ATOM 1058 N N . GLN A 1 130 ? -12.561 -9.793 -17.976 1.00 83.31 130 GLN A N 1
ATOM 1059 C CA . GLN A 1 130 ? -13.672 -10.726 -18.189 1.00 83.31 130 GLN A CA 1
ATOM 1060 C C . GLN A 1 130 ? -14.086 -11.448 -16.893 1.00 83.31 130 GLN A C 1
ATOM 1062 O O . GLN A 1 130 ? -14.882 -12.379 -16.940 1.00 83.31 130 GLN A O 1
ATOM 1067 N N . ASN A 1 131 ? -13.566 -11.010 -15.740 1.00 80.06 131 ASN A N 1
ATOM 1068 C CA . ASN A 1 131 ? -13.801 -11.587 -14.417 1.00 80.06 131 ASN A CA 1
ATOM 1069 C C . ASN A 1 131 ? -13.312 -13.041 -14.265 1.00 80.06 131 ASN A C 1
ATOM 1071 O O . ASN A 1 131 ? -13.799 -13.790 -13.419 1.00 80.06 131 ASN A O 1
ATOM 1075 N N . ASP A 1 132 ? -12.323 -13.435 -15.069 1.00 85.25 132 ASP A N 1
ATOM 1076 C CA . ASP A 1 132 ? -11.713 -14.757 -14.984 1.00 85.25 132 ASP A CA 1
ATOM 1077 C C . ASP A 1 132 ? -10.527 -14.759 -14.033 1.00 85.25 132 ASP A C 1
ATOM 1079 O O . ASP A 1 132 ? -9.610 -13.949 -14.178 1.00 85.25 132 ASP A O 1
ATOM 1083 N N . VAL A 1 133 ? -10.515 -15.714 -13.103 1.00 87.94 133 VAL A N 1
ATOM 1084 C CA . VAL A 1 133 ? -9.364 -15.976 -12.234 1.00 87.94 133 VAL A CA 1
ATOM 1085 C C . VAL A 1 133 ? -8.356 -16.826 -13.001 1.00 87.94 133 VAL A C 1
ATOM 1087 O O . VAL A 1 133 ? -8.678 -17.917 -13.478 1.00 87.94 133 VAL A O 1
ATOM 1090 N N . VAL A 1 134 ? -7.129 -16.332 -13.124 1.00 90.62 134 VAL A N 1
ATOM 1091 C CA . VAL A 1 134 ? -6.048 -16.985 -13.866 1.00 90.62 134 VAL A CA 1
ATOM 1092 C C . VAL A 1 134 ? -4.845 -17.184 -12.954 1.00 90.62 134 VAL A C 1
ATOM 1094 O O . VAL A 1 134 ? -4.418 -16.257 -12.269 1.00 90.62 134 VAL A O 1
ATOM 1097 N N . VAL A 1 135 ? -4.280 -18.391 -12.984 1.00 90.75 135 VAL A N 1
ATOM 1098 C CA . VAL A 1 135 ? -3.005 -18.721 -12.339 1.00 90.75 135 VAL A CA 1
ATOM 1099 C C . VAL A 1 135 ? -1.878 -18.540 -13.352 1.00 90.75 135 VAL A C 1
ATOM 1101 O O . VAL A 1 135 ? -1.823 -19.240 -14.364 1.00 90.75 135 VAL A O 1
ATOM 1104 N N . LEU A 1 136 ? -0.984 -17.599 -13.088 1.00 91.50 136 LEU A N 1
ATOM 1105 C CA . LEU A 1 136 ? 0.175 -17.237 -13.884 1.00 91.50 136 LEU A CA 1
ATOM 1106 C C . LEU A 1 136 ? 1.161 -18.405 -13.981 1.00 91.50 136 LEU A C 1
ATOM 1108 O O . LEU A 1 136 ? 1.660 -18.917 -12.981 1.00 91.50 136 LEU A O 1
ATOM 1112 N N . THR A 1 137 ? 1.497 -18.778 -15.210 1.00 88.88 137 THR A N 1
ATOM 1113 C CA . THR A 1 137 ? 2.501 -19.802 -15.520 1.00 88.88 137 THR A CA 1
ATOM 1114 C C . THR A 1 137 ? 3.723 -19.200 -16.206 1.00 88.88 137 THR A C 1
ATOM 1116 O O . THR A 1 137 ? 4.844 -19.687 -16.025 1.00 88.88 137 THR A O 1
ATOM 1119 N N . ASN A 1 138 ? 3.545 -18.120 -16.974 1.00 88.62 138 ASN A N 1
ATOM 1120 C CA . ASN A 1 138 ? 4.634 -17.489 -17.709 1.00 88.62 138 ASN A CA 1
ATOM 1121 C C . ASN A 1 138 ? 4.424 -15.996 -17.953 1.00 88.62 138 ASN A C 1
ATOM 1123 O O . ASN A 1 138 ? 3.298 -15.528 -18.091 1.00 88.62 138 ASN A O 1
ATOM 1127 N N . ILE A 1 139 ? 5.528 -15.261 -18.053 1.00 91.38 139 ILE A N 1
ATOM 1128 C CA . ILE A 1 139 ? 5.548 -13.862 -18.478 1.00 91.38 139 ILE A CA 1
ATOM 1129 C C . ILE A 1 139 ? 6.497 -13.769 -19.665 1.00 91.38 139 ILE A C 1
ATOM 1131 O O . ILE A 1 139 ? 7.645 -14.194 -19.562 1.00 91.38 139 ILE A O 1
ATOM 1135 N N . ILE A 1 140 ? 6.023 -13.238 -20.786 1.00 91.12 140 ILE A N 1
ATOM 1136 C CA . ILE A 1 140 ? 6.731 -13.276 -22.068 1.00 91.12 140 ILE A CA 1
ATOM 1137 C C . ILE A 1 140 ? 6.883 -11.851 -22.581 1.00 91.12 140 ILE A C 1
ATOM 1139 O O . ILE A 1 140 ? 5.887 -11.141 -22.721 1.00 91.12 140 ILE A O 1
ATOM 1143 N N . ARG A 1 141 ? 8.109 -11.433 -22.889 1.00 89.50 141 ARG A N 1
ATOM 1144 C CA . ARG A 1 141 ? 8.369 -10.211 -23.647 1.00 89.50 141 ARG A CA 1
ATOM 1145 C C . ARG A 1 141 ? 8.581 -10.583 -25.107 1.00 89.50 14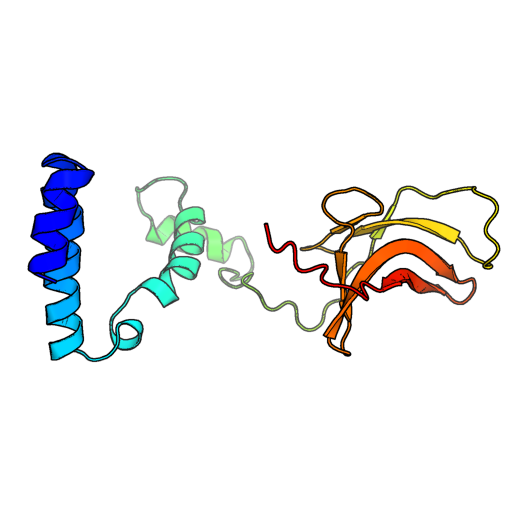1 ARG A C 1
ATOM 1147 O O . ARG A 1 141 ? 9.542 -11.266 -25.450 1.00 89.50 141 ARG A O 1
ATOM 1154 N N . THR A 1 142 ? 7.653 -10.160 -25.952 1.00 86.81 142 THR A N 1
ATOM 1155 C CA . THR A 1 142 ? 7.706 -10.421 -27.393 1.00 86.81 142 THR A CA 1
ATOM 1156 C C . THR A 1 142 ? 8.845 -9.632 -28.054 1.00 86.81 142 THR A C 1
ATOM 1158 O O . THR A 1 142 ? 9.243 -8.585 -27.529 1.00 86.81 142 THR A O 1
ATOM 1161 N N . PRO A 1 143 ? 9.338 -10.062 -29.231 1.00 82.94 143 PRO A N 1
ATOM 1162 C CA . PRO A 1 143 ? 10.305 -9.286 -30.011 1.00 82.94 143 PRO A CA 1
ATOM 1163 C C . PRO A 1 143 ? 9.806 -7.879 -30.381 1.00 82.94 143 PRO A C 1
ATOM 1165 O O . PRO A 1 143 ? 10.609 -6.965 -30.534 1.00 82.94 143 PRO A O 1
ATOM 1168 N N . GLN A 1 144 ? 8.484 -7.682 -30.478 1.00 84.62 144 GLN A N 1
ATOM 1169 C CA . GLN A 1 144 ? 7.853 -6.376 -30.712 1.00 84.62 144 GLN A CA 1
ATOM 1170 C C . GLN A 1 144 ? 7.838 -5.470 -29.465 1.00 84.62 144 GLN A C 1
ATOM 1172 O O . GLN A 1 144 ? 7.423 -4.318 -29.542 1.00 84.62 144 GLN A O 1
ATOM 1177 N N . GLY A 1 145 ? 8.281 -5.971 -28.308 1.00 82.38 145 GLY A N 1
ATOM 1178 C CA . GLY A 1 145 ? 8.346 -5.227 -27.051 1.00 82.38 145 GLY A CA 1
ATOM 1179 C C . GLY A 1 145 ? 7.097 -5.330 -26.172 1.00 82.38 145 GLY A C 1
ATOM 1180 O O . GLY A 1 145 ? 7.125 -4.832 -25.046 1.00 82.38 145 GLY A O 1
ATOM 1181 N N . GLU A 1 146 ? 6.037 -6.008 -26.622 1.00 87.25 146 GLU A N 1
ATOM 1182 C CA . GLU A 1 146 ? 4.827 -6.252 -25.824 1.00 87.25 146 GLU A CA 1
ATOM 1183 C C . GLU A 1 146 ? 5.077 -7.283 -24.718 1.00 87.25 146 GLU A C 1
ATOM 1185 O O . GLU A 1 146 ? 5.786 -8.271 -24.929 1.00 87.25 146 GLU A O 1
ATOM 1190 N N . ILE A 1 147 ? 4.433 -7.093 -23.563 1.00 88.88 147 ILE A N 1
ATOM 1191 C CA . ILE A 1 147 ? 4.459 -8.036 -22.439 1.00 88.88 147 ILE A CA 1
ATOM 1192 C C . ILE A 1 147 ? 3.161 -8.844 -22.439 1.00 88.88 147 ILE A C 1
ATOM 1194 O O . ILE A 1 147 ? 2.071 -8.278 -22.399 1.00 88.88 147 ILE A O 1
ATOM 1198 N N . ARG A 1 148 ? 3.277 -10.172 -22.440 1.00 89.94 148 ARG A N 1
ATOM 1199 C CA . ARG A 1 148 ? 2.156 -11.116 -22.386 1.00 89.94 148 ARG A CA 1
ATOM 1200 C C . ARG A 1 148 ? 2.223 -11.954 -21.115 1.00 89.94 148 ARG A C 1
ATOM 1202 O O . ARG A 1 148 ? 3.284 -12.456 -20.750 1.00 89.94 148 ARG A O 1
ATOM 1209 N N . LEU A 1 149 ? 1.078 -12.118 -20.458 1.00 90.31 149 LEU A N 1
ATOM 1210 C CA . LEU A 1 149 ? 0.913 -12.993 -19.298 1.00 90.31 149 LEU A CA 1
ATOM 1211 C C . LEU A 1 149 ? 0.235 -14.283 -19.759 1.00 90.31 149 LEU A C 1
ATOM 1213 O O . LEU A 1 149 ? -0.871 -14.240 -20.293 1.00 90.31 149 LEU A O 1
ATOM 1217 N N . ALA A 1 150 ? 0.893 -15.419 -19.561 1.00 88.62 150 ALA A N 1
ATOM 1218 C CA . ALA A 1 150 ? 0.329 -16.736 -19.821 1.00 88.62 150 ALA A CA 1
ATOM 1219 C C . ALA A 1 150 ? -0.045 -17.399 -18.496 1.00 88.62 150 ALA A C 1
ATOM 1221 O O . ALA A 1 150 ? 0.696 -17.320 -17.513 1.00 88.62 150 ALA A O 1
ATOM 1222 N N . GLY A 1 151 ? -1.193 -18.066 -18.468 1.00 88.94 151 GLY A N 1
ATOM 1223 C CA . GLY A 1 151 ? -1.692 -18.705 -17.264 1.00 88.94 151 GLY A CA 1
ATOM 1224 C C . GLY A 1 151 ? -2.807 -19.698 -17.546 1.00 88.94 151 GLY A C 1
ATOM 1225 O O . GLY A 1 151 ? -3.325 -19.784 -18.658 1.00 88.94 151 GLY A O 1
ATOM 1226 N N . ARG A 1 152 ? -3.171 -20.465 -16.522 1.00 88.56 152 ARG A N 1
ATOM 1227 C CA . ARG A 1 152 ? -4.288 -21.412 -16.559 1.00 88.56 152 ARG A CA 1
ATOM 1228 C C . ARG A 1 152 ? -5.515 -20.747 -15.946 1.00 88.56 152 ARG A C 1
ATOM 1230 O O . ARG A 1 152 ? -5.466 -20.305 -14.801 1.00 88.56 152 ARG A O 1
ATOM 1237 N N . ARG A 1 153 ? -6.610 -20.677 -16.704 1.00 87.50 153 ARG A N 1
ATOM 1238 C CA . ARG A 1 153 ? -7.902 -20.192 -16.201 1.00 87.50 153 ARG A CA 1
ATOM 1239 C C . ARG A 1 153 ? -8.464 -21.185 -15.187 1.00 87.50 153 ARG A C 1
ATOM 1241 O O . ARG A 1 153 ? -8.503 -22.387 -15.450 1.00 87.50 153 ARG A O 1
ATOM 1248 N N . PHE A 1 154 ? -8.918 -20.679 -14.050 1.00 81.38 154 PHE A N 1
ATOM 1249 C CA . PHE A 1 154 ? -9.612 -21.468 -13.045 1.00 81.38 154 PHE A CA 1
ATOM 1250 C C . PHE A 1 154 ? -11.042 -21.749 -13.528 1.00 81.38 154 PHE A C 1
ATOM 1252 O O . PHE A 1 154 ? -11.810 -20.821 -13.763 1.00 81.38 154 PHE A O 1
ATOM 1259 N N . THR A 1 155 ? -11.395 -23.021 -13.729 1.00 67.75 155 THR A N 1
ATOM 1260 C CA . THR A 1 155 ? -12.677 -23.428 -14.346 1.00 67.75 155 THR A CA 1
ATOM 1261 C C . THR A 1 155 ? -13.604 -24.218 -13.419 1.00 67.75 155 THR A C 1
ATOM 1263 O O . THR A 1 155 ? -14.742 -24.479 -13.798 1.00 67.75 155 THR A O 1
ATOM 1266 N N . ARG A 1 156 ? -13.179 -24.595 -12.203 1.00 55.75 156 ARG A N 1
ATOM 1267 C CA . ARG A 1 156 ? -13.992 -25.429 -11.299 1.00 55.75 156 ARG A CA 1
ATOM 1268 C C . ARG A 1 156 ? -13.856 -25.043 -9.827 1.00 55.75 156 ARG A C 1
ATOM 1270 O O . ARG A 1 156 ? -12.816 -25.271 -9.220 1.00 55.75 156 ARG A O 1
ATOM 1277 N N . MET A 1 157 ? -14.957 -24.582 -9.232 1.00 50.38 157 MET A N 1
ATOM 1278 C CA . MET A 1 157 ? -15.234 -24.838 -7.819 1.00 50.38 157 MET A CA 1
ATOM 1279 C C . MET A 1 157 ? -15.645 -26.308 -7.703 1.00 50.38 157 MET A C 1
ATOM 1281 O O . MET A 1 157 ? -16.722 -26.687 -8.156 1.00 50.38 157 MET A O 1
ATOM 1285 N N . THR A 1 158 ? -14.799 -27.160 -7.133 1.00 47.34 158 THR A N 1
ATOM 1286 C CA . THR A 1 158 ? -15.305 -28.396 -6.532 1.00 47.34 158 THR A CA 1
ATOM 1287 C C . THR A 1 158 ? -15.928 -28.008 -5.201 1.00 47.34 158 THR A C 1
ATOM 1289 O O . THR A 1 158 ? -15.201 -27.686 -4.260 1.00 47.34 158 THR A O 1
ATOM 1292 N N . SER A 1 159 ? -17.259 -28.009 -5.130 1.00 46.62 159 SER A N 1
ATOM 1293 C CA . SER A 1 159 ? -17.965 -28.108 -3.858 1.00 46.62 159 SER A CA 1
ATOM 1294 C C . SER A 1 159 ? -17.484 -29.388 -3.174 1.00 46.62 159 SER A C 1
ATOM 1296 O O . SER A 1 159 ? -17.694 -30.493 -3.672 1.00 46.62 159 SER A O 1
ATOM 1298 N N . ARG A 1 160 ? -16.751 -29.247 -2.069 1.00 45.75 160 ARG A N 1
ATOM 1299 C CA . ARG A 1 160 ? -16.625 -30.334 -1.102 1.00 45.75 160 ARG A CA 1
ATOM 1300 C C . ARG A 1 160 ? -17.851 -30.240 -0.206 1.00 45.75 160 ARG A C 1
ATOM 1302 O O . ARG A 1 160 ? -17.849 -29.473 0.748 1.00 45.75 160 ARG A O 1
ATOM 1309 N N . ASP A 1 161 ? -18.887 -30.980 -0.582 1.00 42.53 161 ASP A N 1
ATOM 1310 C CA . ASP A 1 161 ? -19.825 -31.532 0.388 1.00 42.53 161 ASP A CA 1
ATOM 1311 C C . ASP A 1 161 ? -19.101 -32.659 1.139 1.00 42.53 161 ASP A C 1
ATOM 1313 O O . ASP A 1 161 ? -18.428 -33.490 0.516 1.00 42.53 161 ASP A O 1
ATOM 1317 N N . GLY A 1 162 ? -19.203 -32.646 2.468 1.00 37.84 162 GLY A N 1
ATOM 1318 C CA . GLY A 1 162 ? -18.602 -33.617 3.384 1.00 37.84 162 GLY A CA 1
ATOM 1319 C C . GLY A 1 162 ? -18.525 -33.070 4.796 1.00 37.84 162 GLY A C 1
ATOM 1320 O O . GLY A 1 162 ? -17.493 -32.434 5.099 1.00 37.84 162 GLY A O 1
#

Organism: NCBI:txid488582

Secondary structure (DSSP, 8-state):
-HHHHHHHHHHH-THHIIIIIHHHHHHHHHHHHH-SHHHH-THHHHHHHHHHHHT-SSSSSHHHHHHHHHHHTTS-TT-SS---SS----EEEEEE-S--SS-SEEEEEEE-SS-EEESSSSS-EEE-TT--EEEEEEEEE-TTS-EEEEEEEP--------

Sequence (162 aa):
MREFATHSIQILGREFVVYNIHCLIYLAKECRQHGVLDNFSAYKFENHLGLIKRCLRCPYQPLQQIANRDSEGYGELRKTTNKILDHQEIRLSKRREDQAEIPGDHYSMIKTRNMALAVNEADCCFVTNQNDVVVLTNIIRTPQGEIRLAGRRFTRMTSRDG

Foldseek 3Di:
DVVCLVVCCVVVNPVVNPPPVVVVVVVVVCCVVQNDCVRPPCVVCVVLVVLLVVLDPDPPPSVVSNVVVCVVPVRPSPPPDDPPDDPQPWDFDAWDPDDDPDDFIKGAWIDTPPAIAGLDDPRQWDADPVRWIWGFDIWGQHPVRDIDTDTDTDDDDPPPDD

pLDDT: mean 77.54, std 13.99, range [37.84, 92.88]